Protein AF-A0AAV5M0R2-F1 (afdb_monomer)

pLDDT: mean 78.06, std 17.51, range [38.28, 96.31]

Organism: NCBI:txid152421

Secondary structure (DSSP, 8-state):
-------PPP--HHHHHHHHHHHHHHHHHHHHHHHTEETTTTEE-HHHHHHH--S-TTGGGTTSS-----

Sequence (70 aa):
MELGIVAGFEDFFPSIIEKLGGEGFMVELCDGLRSLIDKDKGLITIKSLKRGTRFPWDWMRLETTTSFAC

Solvent-accessible surface area (backbone atoms only — not comparable to full-atom values): 4599 Å² total; per-residue (Å²): 134,86,82,77,77,75,82,66,91,77,82,56,62,68,64,48,38,72,74,44,34,73,67,48,40,52,51,55,54,51,51,58,53,58,71,27,35,29,85,90,74,76,39,74,39,75,68,34,44,57,73,70,49,91,67,73,66,66,66,77,58,62,76,82,71,70,69,90,73,132

Structure (mmCIF, N/CA/C/O backbone):
data_AF-A0AAV5M0R2-F1
#
_entry.id   AF-A0AAV5M0R2-F1
#
loop_
_atom_site.group_PDB
_atom_site.id
_atom_site.type_symbol
_atom_site.label_atom_id
_atom_site.label_alt_id
_atom_site.label_comp_id
_atom_site.label_asym_id
_atom_site.label_entity_id
_atom_site.label_seq_id
_atom_site.pdbx_PDB_ins_code
_atom_site.Cartn_x
_atom_site.Cartn_y
_atom_site.Cartn_z
_atom_site.occupancy
_atom_site.B_iso_or_equiv
_atom_site.auth_seq_id
_atom_site.auth_comp_id
_atom_site.auth_asym_id
_atom_site.auth_atom_id
_atom_site.pdbx_PDB_model_num
ATOM 1 N N . MET A 1 1 ? 38.785 -1.126 11.017 1.00 49.03 1 MET A N 1
ATOM 2 C CA . MET A 1 1 ? 37.849 -0.561 10.026 1.00 49.03 1 MET A CA 1
ATOM 3 C C . MET A 1 1 ? 36.458 -0.887 10.519 1.00 49.03 1 MET A C 1
ATOM 5 O O . MET A 1 1 ? 36.039 -2.029 10.409 1.00 49.03 1 MET A O 1
ATOM 9 N N . GLU A 1 2 ? 35.811 0.073 11.172 1.00 57.91 2 GLU A N 1
ATOM 10 C CA . GLU A 1 2 ? 34.403 -0.047 11.550 1.00 57.91 2 GLU A CA 1
ATOM 11 C C . GLU A 1 2 ? 33.576 0.076 10.267 1.00 57.91 2 GLU A C 1
ATOM 13 O O . GLU A 1 2 ? 33.572 1.126 9.625 1.00 57.91 2 GLU A O 1
ATOM 18 N N . LEU A 1 3 ? 32.933 -1.011 9.843 1.00 53.72 3 LEU A N 1
ATOM 19 C CA . LEU A 1 3 ? 31.972 -0.984 8.745 1.00 53.72 3 LEU A CA 1
ATOM 20 C C . LEU A 1 3 ? 30.640 -0.481 9.302 1.00 53.72 3 LEU A C 1
ATOM 22 O O . LEU A 1 3 ? 29.734 -1.258 9.595 1.00 53.72 3 LEU A O 1
ATOM 26 N N . GLY A 1 4 ? 30.543 0.835 9.475 1.00 55.44 4 GLY A N 1
ATOM 27 C CA . GLY A 1 4 ? 29.265 1.505 9.663 1.00 55.44 4 GLY A CA 1
ATOM 28 C C . GLY A 1 4 ? 28.460 1.373 8.376 1.00 55.44 4 GLY A C 1
ATOM 29 O O . GLY A 1 4 ? 28.611 2.183 7.465 1.00 55.44 4 GLY A O 1
ATOM 30 N N . ILE A 1 5 ? 27.635 0.331 8.274 1.00 62.16 5 ILE A N 1
ATOM 31 C CA . ILE A 1 5 ? 26.649 0.218 7.202 1.00 62.16 5 ILE A CA 1
ATOM 32 C C . ILE A 1 5 ? 25.606 1.308 7.459 1.00 62.16 5 ILE A C 1
ATOM 34 O O . ILE A 1 5 ? 24.641 1.109 8.194 1.00 62.16 5 ILE A O 1
ATOM 38 N N . VAL A 1 6 ? 25.800 2.482 6.858 1.00 62.34 6 VAL A N 1
ATOM 39 C CA . VAL A 1 6 ? 24.678 3.366 6.547 1.00 62.34 6 VAL A CA 1
ATOM 40 C C . VAL A 1 6 ? 23.881 2.612 5.493 1.00 62.34 6 VAL A C 1
ATOM 42 O O . VAL A 1 6 ? 24.237 2.611 4.317 1.00 62.34 6 VAL A O 1
ATOM 45 N N . ALA A 1 7 ? 22.831 1.915 5.925 1.00 62.59 7 ALA A N 1
ATOM 46 C CA . ALA A 1 7 ? 21.796 1.443 5.022 1.00 62.59 7 ALA A CA 1
ATOM 47 C C . ALA A 1 7 ? 21.092 2.692 4.477 1.00 62.59 7 ALA A C 1
ATOM 49 O O . ALA A 1 7 ? 20.145 3.205 5.072 1.00 62.59 7 ALA A O 1
ATOM 50 N N . GLY A 1 8 ? 21.659 3.256 3.411 1.00 72.31 8 GLY A N 1
ATOM 51 C CA . GLY A 1 8 ? 21.068 4.366 2.686 1.00 72.31 8 GLY A CA 1
ATOM 52 C C . GLY A 1 8 ? 19.708 3.955 2.138 1.00 72.31 8 GLY A C 1
ATOM 53 O O . GLY A 1 8 ? 19.450 2.777 1.889 1.00 72.31 8 GLY A O 1
ATOM 54 N N . PHE A 1 9 ? 18.825 4.931 1.968 1.00 82.00 9 PHE A N 1
ATOM 55 C CA . PHE A 1 9 ? 17.592 4.706 1.234 1.00 82.00 9 PHE A CA 1
ATOM 56 C C . PHE A 1 9 ? 17.935 4.323 -0.211 1.00 82.00 9 PHE A C 1
ATOM 58 O O . PHE A 1 9 ? 18.618 5.080 -0.902 1.00 82.00 9 PHE A O 1
ATOM 65 N N . GLU A 1 10 ? 17.476 3.153 -0.649 1.00 86.38 10 GLU A N 1
ATOM 66 C CA . GLU A 1 10 ? 17.569 2.727 -2.042 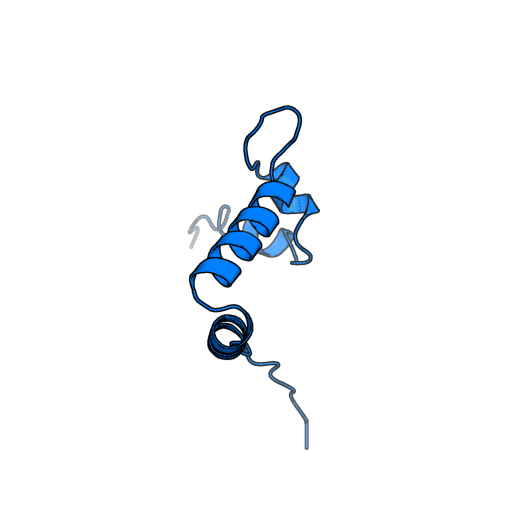1.00 86.38 10 GLU A CA 1
ATOM 67 C C . GLU A 1 10 ? 16.239 3.019 -2.739 1.00 86.38 10 GLU A C 1
ATOM 69 O O . GLU A 1 10 ? 15.182 2.534 -2.326 1.00 86.38 10 GLU A O 1
ATOM 74 N N . ASP A 1 11 ? 16.294 3.850 -3.778 1.00 87.25 11 ASP A N 1
ATOM 75 C CA . ASP A 1 11 ? 15.117 4.224 -4.550 1.00 87.25 11 ASP A CA 1
ATOM 76 C C . ASP A 1 11 ? 14.845 3.196 -5.655 1.00 87.25 11 ASP A C 1
ATOM 78 O O . ASP A 1 11 ? 15.517 3.155 -6.686 1.00 87.25 11 ASP A O 1
ATOM 82 N N . PHE A 1 12 ? 13.823 2.369 -5.446 1.00 89.19 12 PHE A N 1
ATOM 83 C CA . PHE A 1 12 ? 13.380 1.382 -6.430 1.00 89.19 12 PHE A CA 1
ATOM 84 C C . PHE A 1 12 ? 12.388 1.943 -7.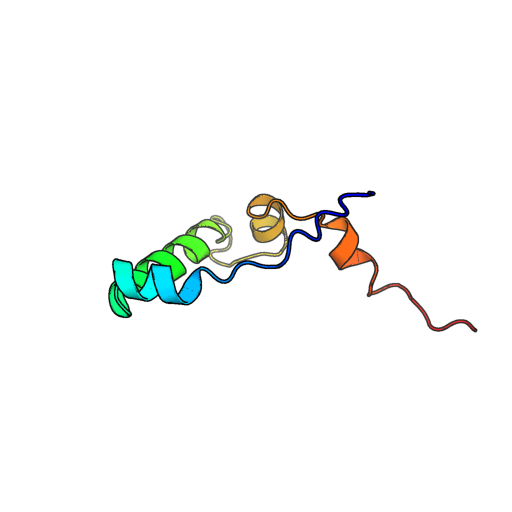448 1.00 89.19 12 PHE A C 1
ATOM 86 O O . PHE A 1 12 ? 12.016 1.219 -8.377 1.00 89.19 12 PHE A O 1
ATOM 93 N N . PHE A 1 13 ? 11.961 3.200 -7.315 1.00 89.19 13 PHE A N 1
ATOM 94 C CA . PHE A 1 13 ? 10.922 3.777 -8.159 1.00 89.19 13 PHE A CA 1
ATOM 95 C C . PHE A 1 13 ? 11.228 3.665 -9.663 1.00 89.19 13 PHE A C 1
ATOM 97 O O . PHE A 1 13 ? 10.362 3.161 -10.385 1.00 89.19 13 PHE A O 1
ATOM 104 N N . PRO A 1 14 ? 12.446 3.979 -10.158 1.00 92.25 14 PRO A N 1
ATOM 105 C CA . PRO A 1 14 ? 12.768 3.812 -11.577 1.00 92.25 14 PRO A CA 1
ATOM 106 C C . PRO A 1 14 ? 12.602 2.365 -12.057 1.00 92.25 14 PRO A C 1
ATOM 108 O O . PRO A 1 14 ? 12.000 2.118 -13.099 1.00 92.25 14 PRO A O 1
ATOM 111 N N . SER A 1 15 ? 13.067 1.399 -11.257 1.00 93.19 15 SER A N 1
ATOM 112 C CA . SER A 1 15 ? 13.000 -0.028 -11.596 1.00 93.19 15 SER A CA 1
ATOM 113 C C . SER A 1 15 ? 11.571 -0.581 -11.595 1.00 93.19 15 SER A C 1
ATOM 115 O O . SER A 1 15 ? 11.255 -1.504 -12.344 1.00 93.19 15 SER A O 1
ATOM 117 N N . ILE A 1 16 ? 10.694 -0.024 -10.753 1.00 91.75 16 ILE A N 1
ATOM 118 C CA . ILE A 1 16 ? 9.281 -0.405 -10.678 1.00 91.75 16 ILE A CA 1
ATOM 119 C C . ILE A 1 16 ? 8.541 0.132 -11.903 1.00 91.75 16 ILE A C 1
ATOM 121 O O . ILE A 1 16 ? 7.800 -0.617 -12.539 1.00 91.75 16 ILE A O 1
ATOM 125 N N . ILE A 1 17 ? 8.780 1.396 -12.268 1.00 94.06 17 ILE A N 1
ATOM 126 C CA . ILE A 1 17 ? 8.187 2.010 -13.462 1.00 94.06 17 ILE A CA 1
ATOM 127 C C . ILE A 1 17 ? 8.648 1.298 -14.736 1.00 94.06 17 ILE A C 1
ATOM 129 O O . ILE A 1 17 ? 7.824 1.046 -15.610 1.00 94.06 17 ILE A O 1
ATOM 133 N N . GLU A 1 18 ? 9.924 0.920 -14.839 1.00 96.31 18 GLU A N 1
ATOM 134 C CA . GLU A 1 18 ? 10.437 0.157 -15.985 1.00 96.31 18 GLU A CA 1
ATOM 135 C C . GLU A 1 18 ? 9.733 -1.203 -16.139 1.00 96.31 18 GLU A C 1
ATOM 137 O O . GLU A 1 18 ? 9.408 -1.611 -17.252 1.00 96.31 18 GLU A O 1
ATOM 142 N N . LYS A 1 19 ? 9.453 -1.895 -15.026 1.00 95.00 19 LYS A N 1
ATOM 143 C CA . LYS A 1 19 ? 8.835 -3.231 -15.038 1.00 95.00 19 LYS A CA 1
ATOM 144 C C . LYS A 1 19 ? 7.321 -3.212 -15.241 1.00 95.00 19 LYS A C 1
ATOM 146 O O . LYS A 1 19 ? 6.796 -4.094 -15.914 1.00 95.00 19 LYS A O 1
ATOM 151 N N . LEU A 1 20 ? 6.620 -2.270 -14.613 1.00 94.38 20 LEU A N 1
ATOM 152 C CA . LEU A 1 20 ? 5.151 -2.233 -14.579 1.00 94.38 20 LEU A CA 1
ATOM 153 C C . LEU A 1 20 ? 4.545 -1.222 -15.561 1.00 94.38 20 LEU A C 1
ATOM 155 O O . LEU A 1 20 ? 3.348 -1.280 -15.843 1.00 94.38 20 LEU A O 1
ATOM 159 N N . GLY A 1 21 ? 5.341 -0.274 -16.057 1.00 94.81 21 GLY A N 1
ATOM 160 C CA . GLY A 1 21 ? 4.834 0.922 -16.721 1.00 94.81 21 GLY A CA 1
ATOM 161 C C . GLY A 1 21 ? 4.076 1.849 -15.761 1.00 94.81 21 GLY A C 1
ATOM 162 O O . GLY A 1 21 ? 3.853 1.537 -14.590 1.00 94.81 21 GLY A O 1
ATOM 163 N N . GLY A 1 22 ? 3.656 3.015 -16.261 1.00 92.56 22 GLY A N 1
ATOM 164 C CA . GLY A 1 22 ? 2.922 3.999 -15.455 1.00 92.56 22 GLY A CA 1
ATOM 165 C C . GLY A 1 22 ? 1.546 3.505 -14.994 1.00 92.56 22 GLY A C 1
ATOM 166 O O . GLY A 1 22 ? 1.195 3.659 -13.829 1.00 92.56 22 GLY A O 1
ATOM 167 N N . GLU A 1 23 ? 0.777 2.871 -15.882 1.00 94.62 23 GLU A N 1
ATOM 168 C CA . GLU A 1 23 ? -0.564 2.366 -15.552 1.00 94.62 23 GLU A CA 1
ATOM 169 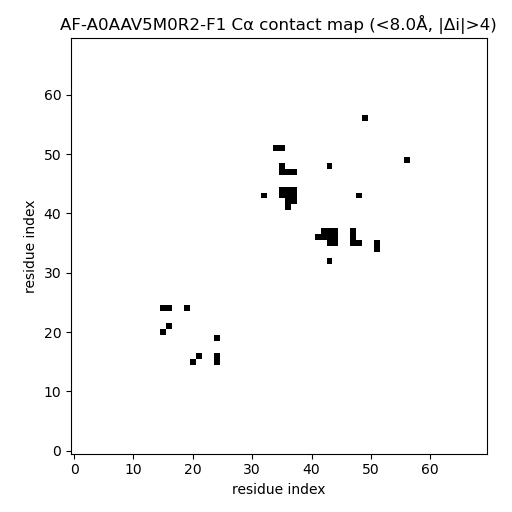C C . GLU A 1 23 ? -0.515 1.185 -14.576 1.00 94.62 23 GLU A C 1
ATOM 171 O O . GLU A 1 23 ? -1.236 1.190 -13.578 1.00 94.62 23 GLU A O 1
ATOM 176 N N . GLY A 1 24 ? 0.374 0.212 -14.813 1.00 94.19 24 GLY A N 1
ATOM 177 C CA . GLY A 1 24 ? 0.553 -0.930 -13.916 1.00 94.19 24 GLY A CA 1
ATOM 178 C C . GLY A 1 24 ? 1.024 -0.498 -12.529 1.00 94.19 24 GLY A C 1
ATOM 179 O O . GLY A 1 24 ? 0.493 -0.963 -11.523 1.00 94.19 24 GLY A O 1
ATOM 180 N N . PHE A 1 25 ? 1.939 0.473 -12.461 1.00 94.19 25 PHE A N 1
ATOM 181 C CA . PHE A 1 25 ? 2.345 1.070 -11.192 1.00 94.19 25 PHE A CA 1
ATOM 182 C C . PHE A 1 25 ? 1.168 1.704 -10.437 1.00 94.19 25 PHE A C 1
ATOM 184 O O . PHE A 1 25 ? 1.027 1.485 -9.235 1.00 94.19 25 PHE A O 1
ATOM 191 N N . MET A 1 26 ? 0.306 2.466 -11.118 1.00 94.31 26 M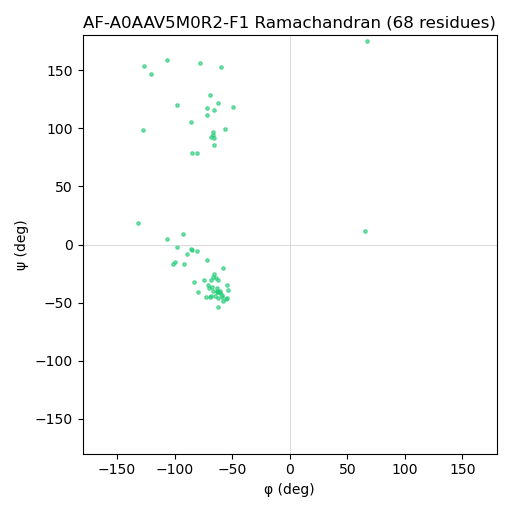ET A N 1
ATOM 192 C CA . MET A 1 26 ? -0.849 3.100 -10.473 1.00 94.31 26 MET A CA 1
ATOM 193 C C . MET A 1 26 ? -1.837 2.071 -9.913 1.00 94.31 26 MET A C 1
ATOM 195 O O . MET A 1 26 ? -2.380 2.288 -8.830 1.00 94.31 26 MET A O 1
ATOM 199 N N . VAL A 1 27 ? -2.048 0.949 -10.607 1.00 95.12 27 VAL A N 1
ATOM 200 C CA . VAL A 1 27 ? -2.899 -0.148 -10.118 1.00 95.12 27 VAL A CA 1
ATOM 201 C C . VAL A 1 27 ? -2.332 -0.735 -8.827 1.00 95.12 27 VAL A C 1
ATOM 203 O O . VAL A 1 27 ? -3.029 -0.731 -7.811 1.00 95.12 27 VAL A O 1
ATOM 206 N N . GLU A 1 28 ? -1.061 -1.139 -8.837 1.00 94.44 28 GLU A N 1
ATOM 207 C CA . GLU A 1 28 ? -0.386 -1.715 -7.665 1.00 94.44 28 GLU A CA 1
ATOM 208 C C . GLU A 1 28 ? -0.345 -0.733 -6.486 1.00 94.44 28 GLU A C 1
ATOM 210 O O . GLU A 1 28 ? -0.614 -1.098 -5.339 1.00 94.44 28 GLU A O 1
ATOM 215 N N . LEU A 1 29 ? -0.075 0.547 -6.759 1.00 91.62 29 LEU A N 1
ATOM 216 C CA . LEU A 1 29 ? -0.083 1.593 -5.741 1.00 91.62 29 LEU A CA 1
ATOM 217 C C . LEU A 1 29 ? -1.475 1.744 -5.113 1.00 91.62 29 LEU A C 1
ATOM 219 O O . LEU A 1 29 ? -1.607 1.804 -3.886 1.00 91.62 29 LEU A O 1
ATOM 223 N N . CYS A 1 30 ? -2.528 1.787 -5.931 1.00 92.56 30 CYS A N 1
ATOM 224 C CA . CYS A 1 30 ? -3.897 1.857 -5.435 1.00 92.56 30 CYS A CA 1
ATOM 225 C C . CYS A 1 30 ? -4.283 0.609 -4.629 1.00 92.56 30 CYS A C 1
ATOM 227 O O . CYS A 1 30 ? -4.938 0.743 -3.593 1.00 92.56 30 CYS A O 1
ATOM 229 N N . ASP A 1 31 ? -3.877 -0.584 -5.057 1.00 92.12 31 ASP A N 1
ATOM 230 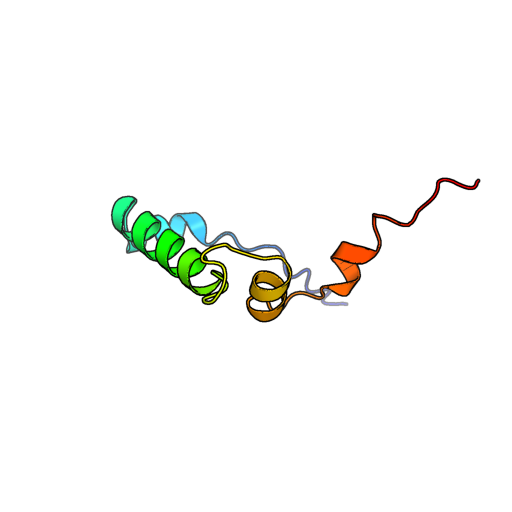C CA . ASP A 1 31 ? -4.158 -1.834 -4.345 1.00 92.12 31 ASP A CA 1
ATOM 231 C C . ASP A 1 31 ? -3.439 -1.909 -2.996 1.00 92.12 31 ASP A C 1
ATOM 233 O O . ASP A 1 31 ? -4.056 -2.266 -1.982 1.00 92.12 31 ASP A O 1
ATOM 237 N N . GLY A 1 32 ? -2.190 -1.444 -2.935 1.00 89.50 32 GLY A N 1
ATOM 238 C CA . GLY A 1 32 ? -1.462 -1.259 -1.682 1.00 89.50 32 GLY A CA 1
ATOM 239 C C . GLY A 1 32 ? -2.226 -0.370 -0.695 1.00 89.50 32 GLY A C 1
ATOM 240 O O . GLY A 1 32 ? -2.418 -0.744 0.464 1.00 89.50 32 GLY A O 1
ATOM 241 N N . LEU A 1 33 ? -2.755 0.769 -1.156 1.00 89.12 33 LEU A N 1
ATOM 242 C CA . LEU A 1 33 ? -3.560 1.670 -0.321 1.00 89.12 33 LEU A CA 1
ATOM 243 C C . LEU A 1 33 ? -4.910 1.058 0.087 1.00 89.12 33 LEU A C 1
ATOM 245 O O . LEU A 1 33 ? -5.345 1.242 1.227 1.00 89.12 33 LEU A O 1
ATOM 249 N N . ARG A 1 34 ? -5.568 0.287 -0.789 1.00 91.69 34 ARG A N 1
ATOM 250 C CA . ARG A 1 34 ? -6.828 -0.416 -0.468 1.00 91.69 34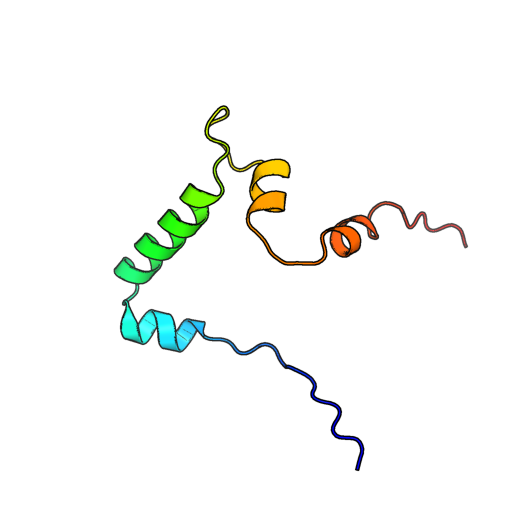 ARG A CA 1
ATOM 251 C C . ARG A 1 34 ? -6.663 -1.448 0.646 1.00 91.69 34 ARG A C 1
ATOM 253 O O . ARG A 1 34 ? -7.606 -1.673 1.411 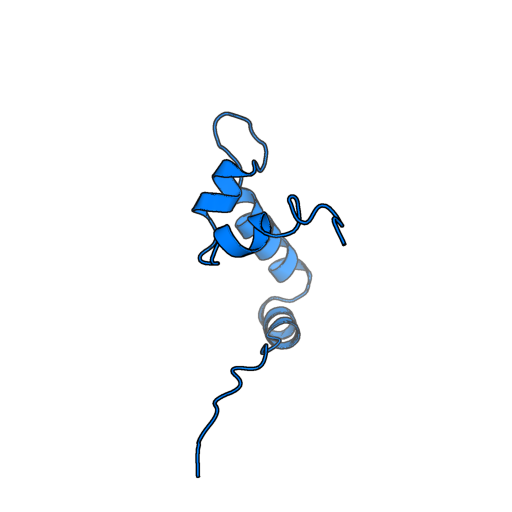1.00 91.69 34 ARG A O 1
ATOM 260 N N . SER A 1 35 ? -5.482 -2.050 0.773 1.00 89.75 35 SER A N 1
ATOM 261 C CA . SER A 1 35 ? -5.143 -2.946 1.888 1.00 89.75 35 SER A CA 1
ATOM 262 C C . SER A 1 35 ? -5.132 -2.217 3.241 1.00 89.75 35 SER A C 1
ATOM 264 O O . SER A 1 35 ? -5.469 -2.790 4.279 1.00 89.75 35 SER A O 1
ATOM 266 N N . LEU A 1 36 ? -4.830 -0.916 3.229 1.00 91.19 36 LEU A N 1
ATOM 267 C CA . LEU A 1 36 ? -4.780 -0.062 4.418 1.00 91.19 36 LEU A CA 1
ATOM 268 C C . LEU A 1 36 ? -6.151 0.503 4.813 1.00 91.19 36 LEU A C 1
ATOM 270 O O . LEU A 1 36 ? -6.259 1.156 5.852 1.00 91.19 36 LEU A O 1
ATOM 274 N N . ILE A 1 37 ? -7.202 0.270 4.024 1.00 91.94 37 ILE A N 1
ATOM 275 C CA . ILE A 1 37 ? -8.562 0.711 4.350 1.00 91.94 37 ILE A CA 1
ATOM 276 C C . ILE A 1 37 ? -9.094 -0.090 5.543 1.00 91.94 37 ILE A C 1
ATOM 278 O O . ILE A 1 37 ? -9.098 -1.323 5.551 1.00 91.94 37 ILE A O 1
ATOM 282 N N . ASP A 1 38 ? -9.585 0.629 6.549 1.00 93.44 38 ASP A N 1
ATOM 283 C CA . ASP A 1 38 ? -10.405 0.059 7.610 1.00 93.44 38 ASP A CA 1
ATOM 284 C C . ASP A 1 38 ? -11.734 -0.414 7.005 1.00 93.44 38 ASP A C 1
ATOM 286 O O . ASP A 1 38 ? -12.495 0.388 6.459 1.00 93.44 38 ASP A O 1
ATOM 290 N N . LYS A 1 39 ? -11.987 -1.726 7.054 1.00 89.19 39 LYS A N 1
ATOM 291 C CA . LYS A 1 39 ? -13.126 -2.354 6.370 1.00 89.19 39 LYS A CA 1
ATOM 292 C C . LYS A 1 39 ? -14.477 -1.913 6.929 1.00 89.19 39 LYS A C 1
ATOM 294 O O . LYS A 1 39 ? -15.443 -1.902 6.174 1.00 89.19 39 LYS A O 1
ATOM 299 N N . ASP A 1 40 ? -14.525 -1.491 8.189 1.00 92.00 40 ASP A N 1
ATOM 300 C CA . ASP A 1 40 ? -15.765 -1.058 8.832 1.00 92.00 40 ASP A CA 1
ATOM 301 C C . ASP A 1 40 ? -16.083 0.403 8.496 1.00 92.00 40 ASP A C 1
ATOM 303 O O . ASP A 1 40 ? -17.245 0.792 8.396 1.00 92.00 40 ASP A O 1
ATOM 307 N N . LYS A 1 41 ? -15.046 1.231 8.312 1.00 90.62 41 LYS A N 1
ATOM 308 C CA . LYS A 1 41 ? -15.197 2.674 8.059 1.00 90.62 41 LYS A CA 1
ATOM 309 C C . LYS A 1 41 ? -15.081 3.071 6.592 1.00 90.62 41 LYS A C 1
ATOM 311 O O . LYS A 1 41 ? -15.400 4.208 6.260 1.00 90.62 41 LYS A O 1
ATOM 316 N N . GLY A 1 42 ? -14.567 2.189 5.736 1.00 92.12 42 GLY A N 1
ATOM 317 C CA . GLY A 1 42 ? -14.295 2.483 4.326 1.00 92.12 42 GLY A CA 1
ATOM 318 C C . GLY A 1 42 ? -13.203 3.539 4.102 1.00 92.12 42 GLY A C 1
ATOM 319 O O . GLY A 1 42 ? -13.037 4.016 2.985 1.00 92.12 42 GLY A O 1
ATOM 320 N N . LEU A 1 43 ? -12.451 3.905 5.145 1.00 92.19 43 LEU A N 1
ATOM 321 C CA . LEU A 1 43 ? -11.410 4.933 5.117 1.00 92.19 43 LEU A CA 1
ATOM 322 C C . LEU A 1 43 ? -10.089 4.373 5.643 1.00 92.19 43 LEU A C 1
ATOM 324 O O . LEU A 1 43 ? -10.066 3.475 6.485 1.00 92.19 43 LEU A O 1
ATOM 328 N N . ILE A 1 44 ? -8.973 4.944 5.197 1.00 90.44 44 ILE A N 1
ATOM 329 C CA . ILE A 1 44 ? -7.674 4.695 5.823 1.00 90.44 44 ILE A CA 1
ATOM 330 C C . ILE A 1 44 ? -7.667 5.411 7.179 1.00 90.44 44 ILE A C 1
ATOM 332 O O . ILE A 1 44 ? -7.796 6.632 7.250 1.00 90.44 44 ILE A O 1
ATOM 336 N N . THR A 1 45 ? -7.537 4.658 8.272 1.00 90.12 45 THR A N 1
ATOM 337 C CA . THR A 1 45 ? -7.458 5.209 9.629 1.00 90.12 45 THR A CA 1
ATOM 338 C C . THR A 1 45 ? -6.038 5.102 10.165 1.00 90.12 45 THR A C 1
ATOM 340 O O . THR A 1 45 ? -5.267 4.234 9.764 1.00 90.12 45 THR A O 1
ATOM 343 N N . ILE A 1 46 ? -5.692 5.920 11.164 1.00 84.38 46 ILE A N 1
ATOM 344 C CA . ILE A 1 46 ? -4.405 5.784 11.871 1.00 84.38 46 ILE A CA 1
ATOM 345 C C . ILE A 1 46 ? -4.232 4.359 12.422 1.00 84.38 46 ILE A C 1
ATOM 347 O O . ILE A 1 46 ? -3.125 3.835 12.437 1.00 84.38 46 ILE A O 1
ATOM 351 N N . LYS A 1 47 ? -5.318 3.705 12.854 1.00 86.00 47 LYS A N 1
ATOM 352 C CA . LYS A 1 47 ? -5.267 2.327 13.361 1.00 86.00 47 LYS A CA 1
ATOM 353 C C . LYS A 1 47 ? -4.950 1.317 12.254 1.00 86.00 47 LYS A C 1
ATOM 355 O O . LYS A 1 47 ? -4.124 0.435 12.474 1.00 86.00 47 LYS A O 1
ATOM 360 N N . SER A 1 48 ? -5.580 1.435 11.084 1.00 89.38 48 SER A N 1
ATOM 361 C CA . SER A 1 48 ? -5.331 0.524 9.961 1.00 89.38 48 SER A CA 1
ATOM 362 C C . SER A 1 48 ? -3.946 0.741 9.346 1.00 89.38 48 SER A C 1
ATOM 364 O O . SER A 1 48 ? -3.259 -0.240 9.065 1.00 89.38 48 SER A O 1
ATOM 366 N N . LEU A 1 49 ? -3.485 1.995 9.272 1.00 86.50 49 LEU A N 1
ATOM 367 C CA . LEU A 1 49 ? -2.098 2.338 8.946 1.00 86.50 49 LEU A CA 1
ATOM 368 C C . LEU A 1 49 ? -1.125 1.698 9.934 1.00 86.50 49 LEU A C 1
ATOM 370 O O . LEU A 1 49 ? -0.191 1.028 9.507 1.00 86.50 49 LEU A O 1
ATOM 374 N N . LYS A 1 50 ? -1.390 1.825 11.244 1.00 83.19 50 LYS A N 1
ATOM 375 C CA . LYS A 1 50 ? -0.554 1.252 12.311 1.00 83.19 50 LYS A CA 1
ATOM 376 C C . LYS A 1 50 ? -0.301 -0.242 12.170 1.00 83.19 50 LYS A C 1
ATOM 378 O O . LYS A 1 50 ? 0.803 -0.718 12.404 1.00 83.19 50 LYS A O 1
ATOM 383 N N . ARG A 1 51 ? -1.320 -0.981 11.747 1.00 80.94 51 ARG A N 1
ATOM 384 C CA . ARG A 1 51 ? -1.223 -2.421 11.500 1.00 80.94 51 ARG A CA 1
ATOM 385 C C . ARG A 1 51 ? -0.469 -2.762 10.210 1.00 80.94 51 ARG A C 1
ATOM 387 O O . ARG A 1 51 ? 0.123 -3.830 10.130 1.00 80.94 51 ARG A O 1
ATOM 394 N N . GLY A 1 52 ? -0.538 -1.891 9.205 1.00 73.00 52 GLY A N 1
ATOM 395 C CA . GLY A 1 52 ? -0.022 -2.142 7.859 1.00 73.00 52 GLY A CA 1
ATOM 396 C C . GLY A 1 52 ? 1.434 -1.743 7.627 1.00 73.00 52 GLY A C 1
ATOM 397 O O . GLY A 1 52 ? 1.966 -2.066 6.571 1.00 73.00 52 GLY A O 1
ATOM 398 N N . THR A 1 53 ? 2.095 -1.063 8.572 1.00 71.31 53 THR A N 1
ATOM 399 C CA . THR A 1 53 ? 3.521 -0.725 8.432 1.00 71.31 53 THR A CA 1
ATOM 400 C C . THR A 1 53 ? 4.373 -1.312 9.552 1.00 71.31 53 THR A C 1
ATOM 402 O O . THR A 1 53 ? 3.939 -1.446 10.698 1.00 71.31 53 THR A O 1
ATOM 405 N N . ARG A 1 54 ? 5.609 -1.668 9.193 1.00 65.75 54 ARG A N 1
ATOM 406 C CA . ARG A 1 54 ? 6.609 -2.285 10.074 1.00 65.75 54 ARG A CA 1
ATOM 407 C C . ARG A 1 54 ? 7.533 -1.253 10.746 1.00 65.75 54 ARG A C 1
ATOM 409 O O . ARG A 1 54 ? 8.532 -1.636 11.344 1.00 65.75 54 ARG A O 1
ATOM 416 N N . PHE A 1 55 ? 7.246 0.044 10.632 1.00 66.38 55 PHE A N 1
ATOM 417 C CA . PHE A 1 55 ? 8.097 1.079 11.223 1.00 66.38 55 PHE A CA 1
ATOM 418 C C . PHE A 1 55 ? 7.876 1.227 12.741 1.00 66.38 55 PHE A C 1
ATOM 420 O O . PHE A 1 55 ? 6.793 0.900 13.237 1.00 66.38 55 PHE A O 1
ATOM 427 N N . PRO A 1 56 ? 8.868 1.742 13.497 1.00 71.69 56 PRO A N 1
ATOM 428 C CA . PRO A 1 56 ? 8.702 2.072 14.909 1.00 71.69 56 PRO A CA 1
ATOM 429 C C . PRO A 1 56 ? 7.717 3.240 15.059 1.00 71.69 56 PRO A C 1
ATOM 431 O O . PRO A 1 56 ? 8.084 4.411 14.978 1.00 71.69 56 PRO A O 1
ATOM 434 N N . TRP A 1 57 ? 6.439 2.927 15.278 1.00 63.84 57 TRP A N 1
ATOM 435 C CA . TRP A 1 57 ? 5.375 3.926 15.451 1.00 63.84 57 TRP A CA 1
ATOM 436 C C . TRP A 1 57 ? 5.618 4.894 16.611 1.00 63.84 57 TRP A C 1
ATOM 438 O O . TRP A 1 57 ? 5.041 5.983 16.631 1.00 63.84 57 TRP A O 1
ATOM 448 N N . ASP A 1 58 ? 6.470 4.507 17.558 1.00 69.38 58 ASP A N 1
ATOM 449 C CA . ASP A 1 58 ? 6.860 5.329 18.697 1.00 69.38 58 ASP A CA 1
ATOM 450 C C . ASP A 1 58 ? 7.666 6.565 18.275 1.00 69.38 58 ASP A C 1
ATOM 452 O O . ASP A 1 58 ? 7.551 7.605 18.918 1.00 69.38 58 ASP A O 1
ATOM 456 N N . TRP A 1 59 ? 8.391 6.517 17.151 1.00 65.00 59 TRP A N 1
ATOM 457 C CA . TRP A 1 59 ? 9.153 7.666 16.647 1.00 65.00 59 TRP A CA 1
ATOM 458 C C . TRP A 1 59 ? 8.250 8.778 16.108 1.00 65.00 59 TRP A C 1
ATOM 460 O O . TRP A 1 59 ? 8.513 9.951 16.342 1.00 65.00 59 TRP A O 1
ATOM 470 N N . MET A 1 60 ? 7.113 8.429 15.500 1.00 59.03 60 MET A N 1
ATOM 471 C CA . MET A 1 60 ? 6.134 9.408 15.005 1.00 59.03 60 MET A CA 1
ATOM 472 C C . MET A 1 60 ? 5.365 10.113 16.141 1.00 59.03 60 MET A C 1
ATOM 474 O O . MET A 1 60 ? 4.673 11.101 15.910 1.00 59.03 60 MET A O 1
ATOM 478 N N . ARG A 1 61 ? 5.452 9.607 17.380 1.00 61.16 61 ARG A N 1
ATOM 479 C CA . ARG A 1 61 ? 4.772 10.176 18.556 1.00 61.16 61 ARG A CA 1
ATOM 480 C C . ARG A 1 61 ? 5.631 11.184 19.322 1.00 61.16 61 ARG A C 1
ATOM 482 O O . ARG A 1 61 ? 5.091 11.939 20.127 1.00 61.16 61 ARG A O 1
ATOM 489 N N . LEU A 1 62 ? 6.943 11.198 19.090 1.00 50.62 62 LEU A N 1
ATOM 490 C CA . LEU A 1 62 ? 7.884 12.013 19.863 1.00 50.62 62 LEU A CA 1
ATOM 491 C C . LEU A 1 62 ? 7.947 13.485 19.421 1.00 50.62 62 LEU A C 1
ATOM 493 O O . LEU A 1 62 ? 8.541 14.288 20.129 1.00 50.62 62 LEU A O 1
ATOM 497 N N . GLU A 1 63 ? 7.271 13.882 18.339 1.00 51.62 63 GLU A N 1
ATOM 498 C CA . GLU A 1 63 ? 7.312 15.268 17.836 1.00 51.62 63 GLU A CA 1
ATOM 499 C C . GLU A 1 63 ? 6.128 16.152 18.275 1.00 51.62 63 GLU A C 1
ATOM 501 O O . GLU A 1 63 ? 6.118 17.347 17.998 1.00 51.62 63 GLU A O 1
ATOM 506 N N . THR A 1 64 ? 5.143 15.622 19.013 1.00 51.62 64 THR A N 1
ATOM 507 C CA . THR A 1 64 ? 3.974 16.411 19.473 1.00 51.62 64 THR A CA 1
ATOM 508 C C . THR A 1 64 ? 3.976 16.762 20.963 1.00 51.62 64 THR A C 1
ATOM 510 O O . THR A 1 64 ? 3.017 17.354 21.451 1.00 51.62 64 THR A O 1
ATOM 513 N N . THR A 1 65 ? 5.037 16.425 21.701 1.00 48.03 65 THR A N 1
ATOM 514 C CA . THR A 1 65 ? 5.188 16.785 23.129 1.00 48.03 65 THR A CA 1
ATOM 515 C C . THR A 1 65 ? 6.538 17.397 23.480 1.00 48.03 65 THR A C 1
ATOM 517 O O . THR A 1 65 ? 6.865 17.507 24.658 1.00 48.03 65 THR A O 1
ATOM 520 N N . THR A 1 66 ? 7.291 17.898 22.501 1.00 48.09 66 THR A N 1
ATOM 521 C CA . THR A 1 66 ? 8.331 18.886 22.804 1.00 48.09 66 THR A CA 1
ATOM 522 C C . THR A 1 66 ? 7.663 20.252 22.841 1.00 48.09 66 THR A C 1
ATOM 524 O O . THR A 1 66 ? 7.701 21.034 21.895 1.00 48.09 66 THR A O 1
ATOM 527 N N . SER A 1 67 ? 6.995 20.520 23.965 1.00 44.31 67 SER A N 1
ATOM 528 C CA . SER A 1 67 ? 6.894 21.888 24.453 1.00 44.31 67 SER A CA 1
ATOM 529 C C . SER A 1 67 ? 8.313 22.441 24.443 1.00 44.31 67 SER A C 1
ATOM 531 O O . SER A 1 67 ? 9.179 21.904 25.131 1.00 44.31 67 SER A O 1
ATOM 533 N N . PHE A 1 68 ? 8.553 23.494 23.668 1.00 44.41 68 PHE A N 1
ATOM 534 C CA . PHE A 1 68 ? 9.638 24.410 23.973 1.00 44.41 68 PHE A CA 1
ATOM 535 C C . PHE A 1 68 ? 9.394 24.904 25.399 1.00 44.41 68 PHE A C 1
ATOM 537 O O . PHE A 1 68 ? 8.527 25.736 25.655 1.00 44.41 68 PHE A O 1
ATOM 544 N N . ALA A 1 69 ? 10.096 24.297 26.342 1.00 39.72 69 ALA A N 1
ATOM 545 C CA . ALA A 1 69 ? 10.288 24.794 27.682 1.00 39.72 69 ALA A CA 1
ATOM 546 C C . ALA A 1 69 ? 11.801 24.770 27.899 1.00 39.72 69 ALA A C 1
ATOM 548 O O . ALA A 1 69 ? 12.361 23.723 28.215 1.00 39.72 69 ALA A O 1
ATOM 549 N N . CYS A 1 70 ? 12.388 25.956 27.707 1.00 38.28 70 CYS A N 1
ATOM 550 C CA .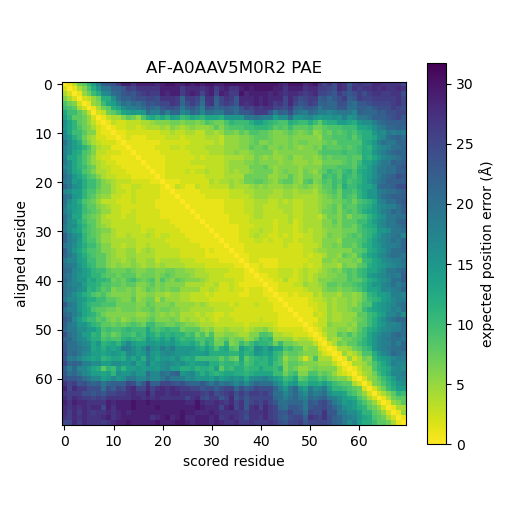 CYS A 1 70 ? 13.808 26.309 27.782 1.00 38.28 70 CYS A CA 1
ATOM 551 C C . CYS A 1 70 ? 14.666 25.867 26.589 1.00 38.28 70 CYS A C 1
ATOM 553 O O . CYS A 1 70 ? 14.964 24.661 26.462 1.00 38.28 70 CYS A O 1
#

Radius of gyration: 18.04 Å; Cα contacts (8 Å, |Δi|>4): 23; chains: 1; bounding box: 54×30×44 Å

Foldseek 3Di:
DPPPP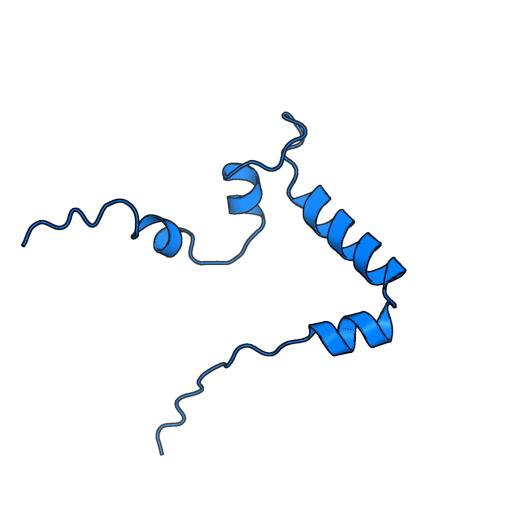PVDDDDCPVVCCVVQPPVRVVVVVVVLVQQQQDPVVRHRDPVSVVVSDPDPVVVVVVPPPPDPDD

InterPro domains:
  IPR044205 Calcium-binding protein KIC/PBP1/KRP1 [PTHR47319] (7-53)

Mean predicted aligned error: 11.05 Å